Protein A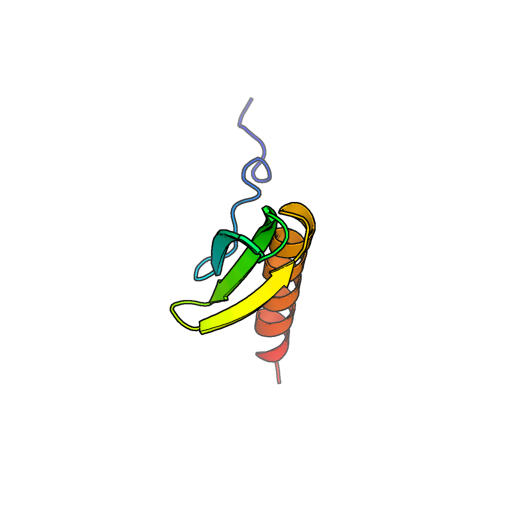F-A0A917JEC6-F1 (afdb_monomer)

Sequence (64 aa):
MQPLPWTKKSLPEGYRITTWKDAAGNDKYSVFWGDDRLMSFASKQDAFNYALLVHEQQQQGKHL

Solvent-accessible surface area (backbone atoms only — not comparable to full-atom values): 4024 Å² total; per-residue (Å²): 135,82,84,67,90,75,80,65,91,63,75,59,89,62,50,48,76,49,78,49,64,49,99,87,65,49,61,32,21,34,28,22,54,72,91,47,75,75,52,72,27,78,40,66,65,58,30,51,52,46,54,51,52,54,52,53,52,59,65,61,68,73,77,123

Radius of gyration: 14.25 Å; Cα contacts (8 Å, |Δi|>4): 76; chains: 1; bounding box: 34×20×48 Å

Foldseek 3Di:
DDDDPPPDLDQPPQKDWDWDADPVRQIKIWIDRNPRTDDIDSDPVVSSVVSVVVVVVVVVVVPD

pLDDT: mean 82.48, std 19.01, range [38.91, 97.5]

Mean predicted aligned error: 7.69 Å

Nearest PDB structures (foldseek):
  1f2l-assembly1_C  TM=4.284E-01  e=2.171E+00  Homo sapiens
  2w9j-assembly1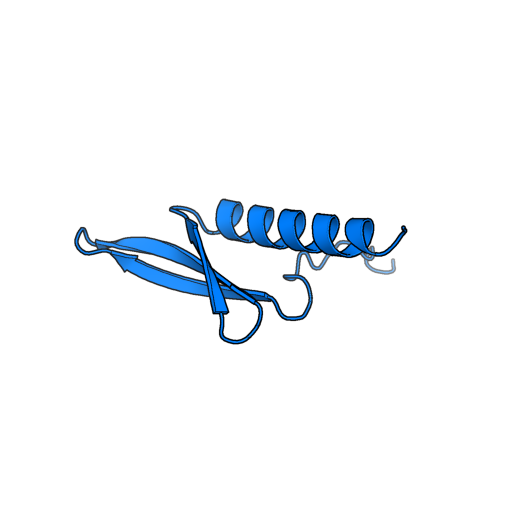_A  TM=3.984E-01  e=5.601E+00  Schizosaccharomyces pombe
  3f2k-assembly2_B  TM=5.337E-01  e=8.996E+00  Homo sapiens
  6lfm-assembly1_E  TM=3.100E-01  e=2.660E+00  Homo sapiens
  9asp-assembly1_B  TM=3.285E-01  e=3.487E+00  Homo sapiens

Structure (mmCIF, N/CA/C/O backbone):
data_AF-A0A917JEC6-F1
#
_entry.id   AF-A0A917JEC6-F1
#
loop_
_atom_site.group_PDB
_atom_site.id
_atom_site.type_symbol
_atom_site.label_atom_id
_atom_site.label_alt_id
_atom_site.label_comp_id
_atom_site.label_asym_id
_atom_site.label_entity_id
_atom_site.label_seq_id
_atom_site.pdbx_PDB_ins_code
_atom_site.Cartn_x
_atom_site.Cartn_y
_atom_site.Cartn_z
_atom_site.occupancy
_atom_site.B_iso_or_equiv
_atom_site.auth_seq_id
_atom_site.auth_comp_id
_atom_site.auth_asym_id
_atom_site.auth_atom_id
_atom_site.pdbx_PDB_model_num
ATOM 1 N N . MET A 1 1 ? 13.257 -3.938 33.028 1.00 42.59 1 MET A N 1
ATOM 2 C CA . MET A 1 1 ? 12.824 -2.858 32.116 1.00 42.59 1 MET A CA 1
ATOM 3 C C . MET A 1 1 ? 11.803 -3.453 31.160 1.00 42.59 1 MET A C 1
ATOM 5 O O . MET A 1 1 ? 12.155 -4.358 30.418 1.00 42.59 1 MET A O 1
ATOM 9 N N . GLN A 1 2 ? 10.534 -3.056 31.269 1.00 43.31 2 GLN A N 1
ATOM 10 C CA . GLN A 1 2 ? 9.476 -3.502 30.354 1.00 43.31 2 GLN A CA 1
ATOM 11 C C . GLN A 1 2 ? 9.635 -2.759 29.013 1.00 43.31 2 GLN A C 1
ATOM 13 O O . GLN A 1 2 ? 9.961 -1.570 29.040 1.00 43.31 2 GLN A O 1
ATOM 18 N N . PRO A 1 3 ? 9.466 -3.415 27.851 1.00 44.75 3 PRO A N 1
ATOM 19 C CA . PRO A 1 3 ? 9.560 -2.730 26.569 1.00 44.75 3 PRO A CA 1
ATOM 20 C C . PRO A 1 3 ? 8.425 -1.709 26.431 1.00 44.75 3 PRO A C 1
ATOM 22 O O . PRO A 1 3 ? 7.266 -2.000 26.719 1.00 44.75 3 PRO A O 1
ATOM 25 N N . LEU A 1 4 ? 8.779 -0.501 25.994 1.00 42.50 4 LEU A N 1
ATOM 26 C CA . LEU A 1 4 ? 7.841 0.584 25.733 1.00 42.50 4 LEU A CA 1
ATOM 27 C C . LEU A 1 4 ? 6.823 0.180 24.637 1.00 42.50 4 LEU A C 1
ATOM 29 O O . LEU A 1 4 ? 7.232 -0.409 23.627 1.00 42.50 4 LEU A O 1
ATOM 33 N N . PRO A 1 5 ? 5.527 0.532 24.778 1.00 51.84 5 PRO A N 1
ATOM 34 C CA . PRO A 1 5 ? 4.433 0.036 23.928 1.00 51.84 5 PRO A CA 1
ATOM 35 C C . PRO A 1 5 ? 4.487 0.485 22.453 1.00 51.84 5 PRO A C 1
ATOM 37 O O . PRO A 1 5 ? 3.728 -0.016 21.632 1.00 51.84 5 PRO A O 1
ATOM 40 N N . TRP A 1 6 ? 5.408 1.375 22.077 1.00 47.25 6 TRP A N 1
ATOM 41 C CA . TRP A 1 6 ? 5.552 1.909 20.711 1.00 47.25 6 TRP A CA 1
ATOM 42 C C . TRP A 1 6 ? 6.484 1.092 19.799 1.00 47.25 6 TRP A C 1
ATOM 44 O O . TRP A 1 6 ? 6.730 1.470 18.655 1.00 47.25 6 TRP A O 1
ATOM 54 N N . THR A 1 7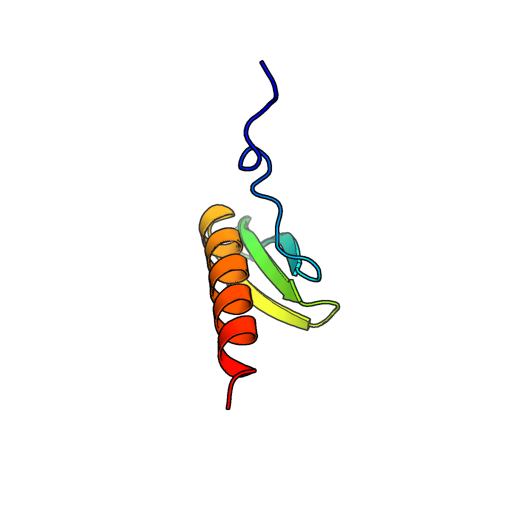 ? 7.025 -0.033 20.272 1.00 44.28 7 THR A N 1
ATOM 55 C CA . THR A 1 7 ? 8.023 -0.829 19.527 1.00 44.28 7 THR A CA 1
ATOM 56 C C . THR A 1 7 ? 7.448 -1.732 18.428 1.00 44.28 7 THR A C 1
ATOM 58 O O . THR A 1 7 ? 8.185 -2.495 17.807 1.00 44.28 7 THR A O 1
ATOM 61 N N . LYS A 1 8 ? 6.161 -1.601 18.092 1.00 46.47 8 LYS A N 1
ATOM 62 C CA . LYS A 1 8 ? 5.580 -2.187 16.878 1.00 46.47 8 LYS A CA 1
ATOM 63 C C . LYS A 1 8 ? 4.842 -1.106 16.094 1.00 46.47 8 LYS A C 1
ATOM 65 O O . LYS A 1 8 ? 3.642 -0.931 16.259 1.00 46.47 8 LYS A O 1
ATOM 70 N N . LYS A 1 9 ? 5.543 -0.410 15.192 1.00 59.84 9 LYS A N 1
ATOM 71 C CA . LYS A 1 9 ? 4.906 0.253 14.037 1.00 59.84 9 LYS A CA 1
ATOM 72 C C . LYS A 1 9 ? 4.365 -0.834 13.098 1.00 59.84 9 LYS A C 1
ATOM 74 O O . LYS A 1 9 ? 4.902 -1.066 12.020 1.00 59.84 9 LYS A O 1
ATOM 79 N N . SER A 1 10 ? 3.377 -1.592 13.559 1.00 74.38 10 SER A N 1
ATOM 80 C CA . SER A 1 10 ? 2.595 -2.484 12.713 1.00 74.38 10 SER A CA 1
ATOM 81 C C . SER A 1 10 ? 1.574 -1.654 11.947 1.00 74.38 10 SER A C 1
ATOM 83 O O . SER A 1 10 ? 1.159 -0.591 12.408 1.00 74.38 10 SER A O 1
ATOM 85 N N . LEU A 1 11 ? 1.188 -2.131 10.766 1.00 81.81 11 LEU A N 1
ATOM 86 C CA . LEU A 1 11 ? 0.050 -1.560 10.053 1.00 81.81 11 LEU A CA 1
ATOM 87 C C . LEU A 1 11 ? -1.205 -1.655 10.936 1.00 81.81 11 LEU A C 1
ATOM 89 O O . LEU A 1 11 ? -1.321 -2.627 11.691 1.00 81.81 11 LEU A O 1
ATOM 93 N N . PRO A 1 12 ? -2.129 -0.682 10.854 1.00 84.44 12 PRO A N 1
ATOM 94 C CA . PRO A 1 12 ? -3.427 -0.808 11.500 1.00 84.44 12 PRO A CA 1
ATOM 95 C C . PRO A 1 12 ? -4.156 -2.069 11.026 1.00 84.44 12 PRO A C 1
ATOM 97 O O . PRO A 1 12 ? -3.937 -2.547 9.910 1.00 84.44 12 PRO A O 1
ATOM 100 N N . GLU A 1 13 ? -5.031 -2.612 11.870 1.00 85.69 13 GLU A N 1
ATOM 101 C CA . GLU A 1 13 ? -5.806 -3.804 11.528 1.00 85.69 13 GLU A CA 1
ATOM 102 C C . GLU A 1 13 ? -6.630 -3.584 10.248 1.00 85.69 13 GLU A C 1
ATOM 104 O O . GLU A 1 13 ? -7.159 -2.497 10.008 1.00 85.69 13 GLU A O 1
ATOM 109 N N . GLY A 1 14 ? -6.692 -4.610 9.397 1.00 87.75 14 GLY A N 1
ATOM 110 C CA . GLY A 1 14 ? -7.369 -4.554 8.098 1.00 87.75 14 GLY A CA 1
ATOM 111 C C . GLY A 1 14 ? -6.521 -3.986 6.954 1.00 87.75 14 GLY A C 1
ATOM 112 O O . GLY A 1 14 ? -6.877 -4.193 5.792 1.00 87.75 14 GLY A O 1
ATOM 113 N N . TYR A 1 15 ? -5.381 -3.351 7.247 1.00 92.00 15 TYR A N 1
ATOM 114 C CA . TYR A 1 15 ? -4.470 -2.858 6.218 1.00 92.00 15 TYR A CA 1
ATOM 115 C C . TYR A 1 15 ? -3.397 -3.877 5.846 1.00 92.00 15 TYR A C 1
ATOM 117 O O . TYR A 1 15 ? -2.749 -4.485 6.700 1.00 92.00 15 TYR A O 1
ATOM 125 N N . ARG A 1 16 ? -3.128 -3.987 4.544 1.00 93.94 16 ARG A N 1
ATOM 126 C CA . ARG A 1 16 ? -1.980 -4.729 4.005 1.00 93.94 16 ARG A CA 1
ATOM 127 C C . ARG A 1 16 ? -1.220 -3.878 2.996 1.00 93.94 16 ARG A C 1
ATOM 129 O O . ARG A 1 16 ? -1.818 -3.107 2.248 1.00 93.94 16 ARG A O 1
ATOM 136 N N . ILE A 1 17 ? 0.101 -4.045 2.962 1.00 94.25 17 ILE A N 1
ATOM 137 C CA . ILE A 1 17 ? 0.962 -3.470 1.925 1.00 94.25 17 ILE A CA 1
ATOM 138 C C . ILE A 1 17 ? 1.594 -4.608 1.139 1.00 94.25 17 ILE A C 1
ATOM 140 O O . ILE A 1 17 ? 2.254 -5.467 1.722 1.00 94.25 17 I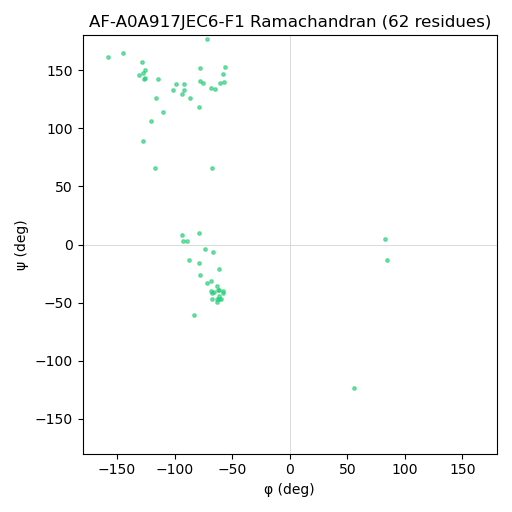LE A O 1
ATOM 144 N N . THR A 1 18 ? 1.432 -4.589 -0.180 1.00 95.25 18 THR A N 1
ATOM 145 C CA . THR A 1 18 ? 2.093 -5.537 -1.085 1.00 95.25 18 THR A CA 1
ATOM 146 C C . THR A 1 18 ? 3.083 -4.810 -1.981 1.00 95.25 18 THR A C 1
ATOM 148 O O . THR A 1 18 ? 2.782 -3.721 -2.476 1.00 95.25 18 THR A O 1
ATOM 151 N N . THR A 1 19 ? 4.223 -5.439 -2.253 1.00 96.12 19 THR A N 1
ATOM 152 C CA . THR A 1 19 ? 5.218 -4.926 -3.200 1.00 96.12 19 THR A CA 1
ATOM 153 C C . THR A 1 19 ? 5.068 -5.608 -4.557 1.00 96.12 19 THR A C 1
ATOM 155 O O . THR A 1 19 ? 4.885 -6.822 -4.619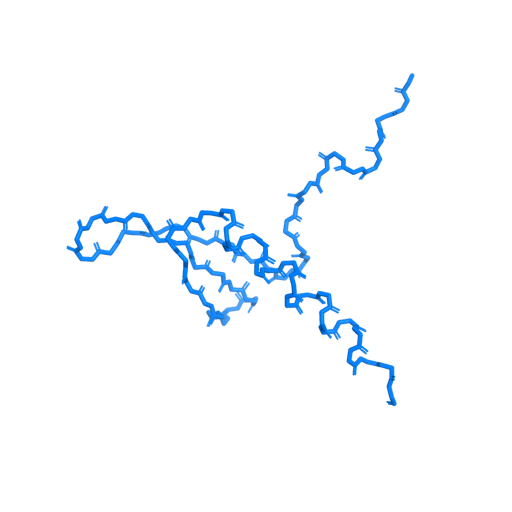 1.00 96.12 19 THR A O 1
ATOM 158 N N . TRP A 1 20 ? 5.168 -4.844 -5.638 1.00 94.31 20 TRP A N 1
ATOM 159 C CA . TRP A 1 20 ? 5.202 -5.334 -7.020 1.00 94.31 20 TRP A CA 1
ATOM 160 C C . TRP A 1 20 ? 6.123 -4.448 -7.864 1.00 94.31 20 TRP A C 1
ATOM 162 O O . TRP A 1 20 ? 6.491 -3.360 -7.430 1.00 94.31 20 TRP A O 1
ATOM 172 N N . LYS A 1 21 ? 6.515 -4.907 -9.055 1.00 96.62 21 LYS A N 1
ATOM 173 C CA . LYS A 1 21 ? 7.333 -4.123 -9.990 1.00 96.62 21 LYS A CA 1
ATOM 174 C C . LYS A 1 21 ? 6.471 -3.530 -11.094 1.00 96.62 21 LYS A C 1
ATOM 176 O O . LYS A 1 21 ? 5.666 -4.248 -11.683 1.00 96.62 21 LYS A O 1
ATOM 181 N N . ASP A 1 22 ? 6.646 -2.243 -11.379 1.00 95.19 22 ASP A N 1
ATOM 182 C CA . ASP A 1 22 ? 6.015 -1.611 -12.538 1.00 95.19 22 ASP A CA 1
ATOM 183 C C . ASP A 1 22 ? 6.657 -2.056 -13.864 1.00 95.19 22 ASP A C 1
ATOM 185 O O . ASP A 1 22 ? 7.632 -2.808 -13.888 1.00 95.19 22 ASP A O 1
ATOM 189 N N . ALA A 1 23 ? 6.107 -1.589 -14.988 1.00 96.25 23 ALA A N 1
ATOM 190 C CA . ALA A 1 23 ? 6.612 -1.924 -16.321 1.00 96.25 23 ALA A CA 1
ATOM 191 C C . ALA A 1 23 ? 8.064 -1.462 -16.566 1.00 96.25 23 ALA A C 1
ATOM 193 O O . ALA A 1 23 ? 8.734 -1.999 -17.443 1.00 96.25 23 ALA A O 1
ATOM 194 N N . ALA A 1 24 ? 8.554 -0.490 -15.792 1.00 96.00 24 ALA A N 1
ATOM 195 C CA . ALA A 1 24 ? 9.934 -0.018 -15.828 1.00 96.00 24 ALA A CA 1
ATOM 196 C C . ALA A 1 24 ? 10.838 -0.750 -14.811 1.00 96.00 24 ALA A C 1
ATOM 198 O O . ALA A 1 24 ? 12.018 -0.428 -14.694 1.00 96.00 24 ALA A O 1
ATOM 199 N N . GLY A 1 25 ? 10.309 -1.740 -14.082 1.00 96.31 25 GLY A N 1
ATOM 200 C CA . GLY A 1 25 ? 11.042 -2.541 -13.101 1.00 96.31 25 GLY A CA 1
ATOM 201 C C . GLY A 1 25 ? 11.188 -1.896 -11.718 1.00 96.31 25 GLY A C 1
ATOM 202 O O . GLY A 1 25 ? 11.843 -2.484 -10.846 1.00 96.31 25 GLY A O 1
ATOM 203 N N . ASN A 1 26 ? 10.575 -0.729 -11.490 1.00 95.69 26 ASN A N 1
ATOM 204 C CA . ASN A 1 26 ? 10.639 -0.035 -10.206 1.00 95.69 26 ASN A CA 1
ATOM 205 C C . ASN A 1 26 ? 9.695 -0.683 -9.200 1.00 95.69 26 ASN A C 1
ATOM 207 O O . ASN A 1 26 ? 8.557 -1.023 -9.531 1.00 95.69 26 ASN A O 1
ATOM 211 N N . ASP A 1 27 ? 10.140 -0.785 -7.950 1.00 96.62 27 ASP A N 1
ATOM 212 C CA . ASP A 1 27 ? 9.287 -1.282 -6.879 1.00 96.62 27 ASP A CA 1
ATOM 213 C C . ASP A 1 27 ? 8.159 -0.288 -6.580 1.00 96.62 27 ASP A C 1
ATOM 215 O O . ASP A 1 27 ? 8.358 0.925 -6.455 1.00 96.62 27 ASP A O 1
ATOM 219 N N . LYS A 1 28 ? 6.954 -0.830 -6.451 1.00 97.50 28 LYS A N 1
ATOM 220 C CA . LYS A 1 28 ? 5.732 -0.13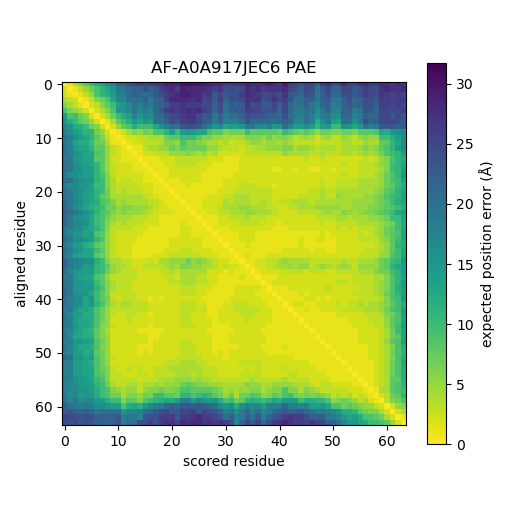8 -6.066 1.00 97.50 28 LYS A CA 1
ATOM 221 C C . LYS A 1 28 ? 5.113 -0.841 -4.877 1.00 97.50 28 LYS A C 1
ATOM 223 O O . LYS A 1 28 ? 5.131 -2.064 -4.774 1.00 97.50 28 LYS A O 1
ATOM 228 N N . TYR A 1 29 ? 4.538 -0.044 -3.992 1.00 96.88 29 TYR A N 1
ATOM 229 C CA . TYR A 1 29 ? 3.963 -0.492 -2.734 1.00 96.88 29 TYR A CA 1
ATOM 230 C C . TYR A 1 29 ? 2.489 -0.117 -2.722 1.00 96.88 29 TYR A C 1
ATOM 232 O O . TYR A 1 29 ? 2.151 1.060 -2.609 1.00 96.88 29 TYR A O 1
ATOM 240 N N . SER A 1 30 ? 1.613 -1.104 -2.883 1.00 97.00 30 SER A N 1
ATOM 241 C CA . SER A 1 30 ? 0.165 -0.897 -2.866 1.00 97.00 30 SER A CA 1
ATOM 242 C C . SER A 1 30 ? -0.393 -1.129 -1.473 1.00 97.00 30 SER A C 1
ATOM 244 O O . SER A 1 30 ? -0.129 -2.168 -0.872 1.00 97.00 30 SER A O 1
ATOM 246 N N . VAL A 1 31 ? -1.176 -0.168 -0.992 1.00 96.25 31 VAL A N 1
ATOM 247 C CA . VAL A 1 31 ? -1.940 -0.233 0.254 1.00 96.25 31 VAL A CA 1
ATOM 248 C C . VAL A 1 31 ? -3.332 -0.761 -0.061 1.00 96.25 31 VAL A C 1
ATOM 250 O O . VAL A 1 31 ? -3.986 -0.271 -0.985 1.00 96.25 31 VAL A O 1
ATOM 253 N N . PHE A 1 32 ? -3.794 -1.722 0.726 1.00 94.94 32 PHE A N 1
ATOM 254 C CA . PHE A 1 32 ? -5.150 -2.249 0.652 1.00 94.94 32 PHE A CA 1
ATOM 255 C C . PHE A 1 32 ? -5.818 -2.170 2.016 1.00 94.94 32 PHE A C 1
ATOM 257 O O . PHE A 1 32 ? -5.143 -2.319 3.038 1.00 94.94 32 PHE A O 1
ATOM 264 N N . TRP A 1 33 ? -7.138 -2.015 1.997 1.00 93.06 33 TRP A N 1
ATOM 265 C CA . TRP A 1 33 ? -8.026 -2.294 3.118 1.00 93.06 33 TRP A CA 1
ATOM 266 C C . TRP A 1 33 ? -8.844 -3.529 2.749 1.00 93.06 33 TRP A C 1
ATOM 268 O O . TRP A 1 33 ? -9.634 -3.482 1.809 1.00 93.06 33 TRP A O 1
AT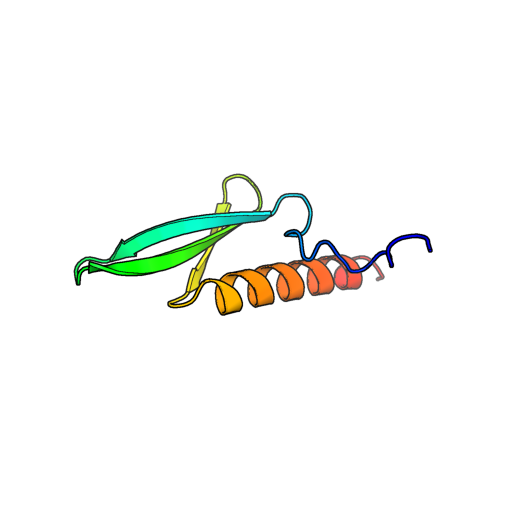OM 278 N N . GLY A 1 34 ? -8.653 -4.646 3.454 1.00 89.25 34 GLY A N 1
ATOM 279 C CA . GLY A 1 34 ? -9.241 -5.922 3.035 1.00 89.25 34 GLY A CA 1
ATOM 280 C C . GLY A 1 34 ? -8.825 -6.287 1.601 1.00 89.25 34 GLY A C 1
ATOM 281 O O . GLY A 1 34 ? -7.627 -6.334 1.283 1.00 89.25 34 GLY A O 1
ATOM 282 N N . ASP A 1 35 ? -9.810 -6.507 0.728 1.00 91.31 35 ASP A N 1
ATOM 283 C CA . ASP A 1 35 ? -9.586 -6.832 -0.685 1.00 91.31 35 ASP A CA 1
ATOM 284 C C . ASP A 1 35 ? -9.445 -5.605 -1.598 1.00 91.31 35 ASP A C 1
ATOM 286 O O . ASP A 1 35 ? -8.906 -5.724 -2.701 1.00 91.31 35 ASP A O 1
ATOM 290 N N . ASP A 1 36 ? -9.803 -4.415 -1.114 1.00 92.88 36 ASP A N 1
ATOM 291 C CA . ASP A 1 36 ? -9.810 -3.195 -1.914 1.00 92.88 36 ASP A CA 1
ATOM 292 C C . ASP A 1 36 ? -8.445 -2.509 -1.929 1.00 92.88 36 ASP A C 1
ATOM 294 O O . ASP A 1 36 ? -7.861 -2.181 -0.890 1.00 92.88 36 ASP A O 1
ATOM 298 N N . ARG A 1 37 ? -7.931 -2.244 -3.135 1.00 93.94 37 ARG A N 1
ATOM 299 C CA . ARG A 1 37 ? -6.702 -1.466 -3.319 1.00 93.94 37 ARG A CA 1
ATOM 300 C C . ARG A 1 37 ? -7.007 0.019 -3.180 1.00 93.94 37 ARG A C 1
ATOM 302 O O . ARG A 1 37 ? -7.699 0.582 -4.021 1.00 93.94 37 ARG A O 1
ATOM 309 N N . LEU A 1 38 ? -6.401 0.662 -2.189 1.00 93.69 38 LEU A N 1
ATOM 310 C CA . LEU A 1 38 ? -6.579 2.090 -1.939 1.00 93.69 38 LEU A CA 1
ATOM 311 C C . LEU A 1 38 ? -5.668 2.933 -2.836 1.00 93.69 38 LEU A C 1
ATOM 313 O O . LEU A 1 38 ? -6.131 3.736 -3.640 1.00 93.69 38 LEU A O 1
ATOM 317 N N . MET A 1 39 ? -4.350 2.748 -2.711 1.00 95.75 39 MET A N 1
ATOM 318 C CA . MET A 1 39 ? -3.358 3.575 -3.405 1.00 95.75 39 MET A CA 1
ATOM 319 C C . MET A 1 39 ? -2.019 2.847 -3.539 1.00 95.75 39 MET A C 1
ATOM 321 O O . MET A 1 39 ? -1.767 1.861 -2.850 1.00 95.75 39 MET A O 1
ATOM 325 N N . SER A 1 40 ? -1.161 3.304 -4.456 1.00 96.06 40 SER A N 1
ATOM 326 C CA . SER A 1 40 ? 0.186 2.756 -4.659 1.00 96.06 40 SER A CA 1
ATOM 327 C C . SER A 1 40 ? 1.246 3.848 -4.596 1.00 96.06 40 SER A C 1
ATOM 329 O O . SER A 1 40 ? 1.035 4.940 -5.114 1.00 96.06 40 SER A O 1
ATOM 331 N N . PHE A 1 41 ? 2.395 3.527 -4.005 1.00 96.38 41 PHE A N 1
ATOM 332 C CA . PHE A 1 41 ? 3.483 4.466 -3.738 1.00 96.38 41 PHE A CA 1
ATOM 333 C C . PHE A 1 41 ? 4.814 3.943 -4.274 1.00 96.38 41 PHE A C 1
ATOM 335 O O . PHE A 1 41 ? 4.995 2.738 -4.454 1.00 96.38 41 PHE A O 1
ATOM 342 N N . ALA A 1 42 ? 5.759 4.852 -4.516 1.00 95.44 42 ALA A N 1
ATOM 343 C CA . ALA A 1 42 ? 7.123 4.501 -4.912 1.00 95.44 42 ALA A CA 1
ATOM 344 C C . ALA A 1 42 ? 7.996 4.053 -3.724 1.00 95.44 42 ALA A C 1
ATOM 346 O O . ALA A 1 42 ? 9.041 3.446 -3.932 1.00 95.44 42 ALA A O 1
ATOM 347 N N . SER A 1 43 ? 7.574 4.321 -2.483 1.00 95.38 43 SER A N 1
ATOM 348 C CA . SER A 1 43 ? 8.292 3.904 -1.280 1.00 95.38 43 SER A CA 1
ATOM 349 C C . SER A 1 43 ? 7.381 3.150 -0.310 1.00 95.38 43 SER A C 1
ATOM 351 O O . SER A 1 43 ? 6.183 3.425 -0.190 1.00 95.38 43 SER A O 1
ATOM 353 N N . LYS A 1 44 ? 7.967 2.196 0.423 1.00 91.94 44 LYS A N 1
ATOM 354 C CA . LYS A 1 44 ? 7.263 1.460 1.482 1.00 91.94 44 LYS A CA 1
ATOM 355 C C . LYS A 1 44 ? 6.820 2.387 2.614 1.00 91.94 44 LYS A C 1
ATOM 357 O O . LYS A 1 44 ? 5.768 2.164 3.206 1.00 91.94 44 LYS A O 1
ATOM 362 N N . GLN A 1 45 ? 7.629 3.402 2.921 1.00 93.88 45 GLN A N 1
ATOM 363 C CA . GLN A 1 45 ? 7.358 4.329 4.015 1.00 93.88 45 GLN A CA 1
ATOM 364 C C . GLN A 1 45 ? 6.146 5.211 3.708 1.00 93.88 45 GLN A C 1
ATOM 366 O O . GLN A 1 45 ? 5.318 5.405 4.592 1.00 93.88 45 GLN A O 1
ATOM 371 N N . ASP A 1 46 ? 5.993 5.673 2.467 1.00 94.94 46 ASP A N 1
ATOM 372 C CA . ASP A 1 46 ? 4.831 6.477 2.070 1.00 94.94 46 ASP A CA 1
ATOM 373 C C . ASP A 1 46 ? 3.549 5.646 2.098 1.00 94.94 46 ASP A C 1
ATOM 375 O O . ASP A 1 46 ? 2.540 6.093 2.637 1.00 94.94 46 ASP A O 1
ATOM 379 N N . ALA A 1 47 ? 3.609 4.398 1.619 1.00 95.06 47 ALA A N 1
ATOM 380 C CA . ALA A 1 47 ? 2.497 3.456 1.729 1.00 95.06 47 ALA A CA 1
ATOM 381 C C . ALA A 1 47 ? 2.088 3.219 3.194 1.00 95.06 47 ALA A C 1
ATOM 383 O O . ALA A 1 47 ? 0.902 3.190 3.522 1.00 95.06 47 ALA A O 1
ATOM 384 N N . PHE A 1 48 ? 3.069 3.093 4.090 1.00 93.62 48 PHE A N 1
ATOM 385 C CA . PHE A 1 48 ? 2.820 2.929 5.519 1.00 93.62 48 PHE A CA 1
ATOM 386 C C . PHE A 1 48 ? 2.213 4.186 6.155 1.00 93.62 48 PHE A C 1
ATOM 388 O O . PHE A 1 48 ? 1.212 4.093 6.861 1.00 93.62 48 PHE A O 1
ATOM 395 N N . ASN A 1 49 ? 2.779 5.361 5.876 1.00 93.94 49 ASN A N 1
ATOM 396 C CA . ASN A 1 49 ? 2.275 6.638 6.382 1.00 93.94 49 ASN A CA 1
ATOM 397 C C . ASN A 1 49 ? 0.847 6.909 5.891 1.00 93.94 49 ASN A C 1
ATOM 399 O O . ASN A 1 49 ? 0.014 7.378 6.661 1.00 93.94 49 ASN A O 1
ATOM 403 N N . TYR A 1 50 ? 0.548 6.569 4.636 1.00 93.81 50 TYR A N 1
ATOM 404 C CA . TYR A 1 50 ? -0.799 6.670 4.089 1.00 93.81 50 TYR A CA 1
ATOM 405 C C . TYR A 1 50 ? -1.783 5.750 4.817 1.00 93.81 50 TYR A C 1
ATOM 407 O O . TYR A 1 50 ? -2.848 6.205 5.218 1.00 93.81 50 TYR A O 1
ATOM 415 N N . ALA A 1 51 ? -1.426 4.481 5.046 1.00 92.88 51 ALA A N 1
ATOM 416 C CA . ALA A 1 51 ? -2.280 3.554 5.793 1.00 92.88 51 ALA A CA 1
ATOM 417 C C . ALA A 1 51 ? -2.602 4.070 7.209 1.00 92.88 51 ALA A C 1
ATOM 419 O O . ALA A 1 51 ? -3.745 3.971 7.650 1.00 92.88 51 ALA A O 1
ATOM 420 N N . LEU A 1 52 ? -1.619 4.664 7.899 1.00 91.50 52 LEU A N 1
ATOM 421 C CA . LEU A 1 52 ? -1.837 5.311 9.197 1.00 91.50 52 LEU A CA 1
ATOM 422 C C . LEU A 1 52 ? -2.786 6.509 9.091 1.00 91.50 52 LEU A C 1
ATOM 424 O O . LEU A 1 52 ? -3.758 6.579 9.836 1.00 91.50 52 LEU A O 1
ATOM 428 N N . LEU A 1 53 ? -2.535 7.413 8.141 1.00 91.00 53 LEU A N 1
ATOM 429 C CA . LEU A 1 53 ? -3.338 8.620 7.950 1.00 91.00 53 LEU A CA 1
ATOM 430 C C . LEU A 1 53 ? -4.805 8.286 7.647 1.00 91.00 53 LEU A C 1
ATOM 432 O O . LEU A 1 53 ? -5.709 8.867 8.245 1.00 91.00 53 LEU A O 1
ATOM 436 N N . VAL A 1 54 ? -5.050 7.341 6.734 1.00 89.06 54 VAL A N 1
ATOM 437 C CA . VAL A 1 54 ? -6.415 6.926 6.376 1.00 89.06 54 VAL A CA 1
ATOM 438 C C . VAL A 1 54 ? -7.099 6.256 7.566 1.00 89.06 54 VAL A C 1
ATOM 440 O O . VAL A 1 54 ? -8.272 6.523 7.823 1.00 89.06 54 VAL A O 1
ATOM 443 N N . HIS A 1 55 ? -6.383 5.422 8.326 1.00 88.62 55 HIS A N 1
ATOM 444 C CA . HIS A 1 55 ? -6.935 4.801 9.526 1.00 88.62 55 HIS A CA 1
ATOM 445 C C . HIS A 1 55 ? -7.341 5.845 10.576 1.00 88.62 55 HIS A C 1
ATOM 447 O O . HIS A 1 55 ? -8.460 5.785 11.083 1.00 88.62 55 HIS A O 1
ATOM 453 N N . GLU A 1 56 ? -6.481 6.825 10.865 1.00 87.25 56 GLU A N 1
ATOM 454 C CA . GLU A 1 56 ? -6.777 7.898 11.824 1.00 87.25 56 GLU A CA 1
ATOM 455 C C . GLU A 1 56 ? -7.988 8.742 11.399 1.00 87.25 56 GLU A C 1
ATOM 457 O O . GLU A 1 56 ? -8.877 8.993 12.217 1.00 87.25 56 GLU A O 1
ATOM 462 N N . GLN A 1 57 ? -8.080 9.122 10.120 1.00 82.81 57 GLN A N 1
ATOM 463 C CA . GLN A 1 57 ? -9.219 9.896 9.606 1.00 82.81 57 GLN A CA 1
ATOM 464 C C . GLN A 1 57 ? -10.548 9.139 9.731 1.00 82.81 57 GLN A C 1
ATOM 466 O O . GLN A 1 57 ? -11.567 9.731 10.089 1.00 82.81 57 GLN A O 1
ATOM 471 N N . GLN A 1 58 ? -10.553 7.826 9.490 1.00 79.94 58 GLN A N 1
ATOM 472 C CA . GLN A 1 58 ? -11.769 7.020 9.625 1.00 79.94 58 GLN A CA 1
ATOM 473 C C . GLN A 1 58 ? -12.243 6.871 11.076 1.00 79.94 58 GLN A C 1
ATOM 475 O O . GLN A 1 58 ? -13.447 6.782 11.316 1.00 79.94 58 GLN A O 1
ATOM 480 N N . GLN A 1 59 ? -11.326 6.864 12.047 1.00 72.94 59 GLN A N 1
ATOM 481 C CA . GLN A 1 59 ? -11.688 6.827 13.469 1.00 72.94 59 GLN A CA 1
ATOM 482 C C . GLN A 1 59 ? -12.276 8.166 13.940 1.00 72.94 59 GLN A C 1
ATOM 484 O O . GLN A 1 59 ? -13.185 8.182 14.769 1.00 72.94 59 GLN A O 1
ATOM 489 N N . GLN A 1 60 ? -11.811 9.290 13.385 1.00 64.44 60 GLN A N 1
ATOM 490 C CA . GLN A 1 60 ? -12.311 10.625 13.737 1.00 64.44 60 GLN A CA 1
ATOM 491 C C . GLN A 1 60 ? -13.658 10.963 13.074 1.00 64.44 60 GLN A C 1
ATOM 493 O O . GLN A 1 60 ? -14.448 11.708 13.645 1.00 64.44 60 GLN A O 1
ATOM 498 N N . GLY A 1 61 ? -13.977 10.365 11.920 1.00 55.62 61 GLY A N 1
ATOM 499 C CA . GLY A 1 61 ? -15.261 10.553 11.230 1.00 55.62 61 GLY A CA 1
ATOM 500 C C . GLY A 1 61 ? -16.475 9.856 11.867 1.00 55.62 61 GLY A C 1
ATOM 501 O O . GLY A 1 61 ? -17.588 10.033 11.382 1.00 55.62 61 GLY A O 1
ATOM 502 N N . LYS A 1 62 ? -16.293 9.066 12.936 1.00 51.03 62 LYS A N 1
ATOM 503 C CA . LYS A 1 62 ? -17.376 8.357 13.654 1.00 51.03 62 LYS A CA 1
ATOM 504 C C . LYS A 1 62 ? -17.956 9.116 14.859 1.00 51.03 62 LYS A C 1
ATOM 506 O O . LYS A 1 62 ? -18.744 8.541 15.604 1.00 51.03 62 LYS A O 1
ATOM 511 N N . HIS A 1 63 ? -17.574 10.375 15.062 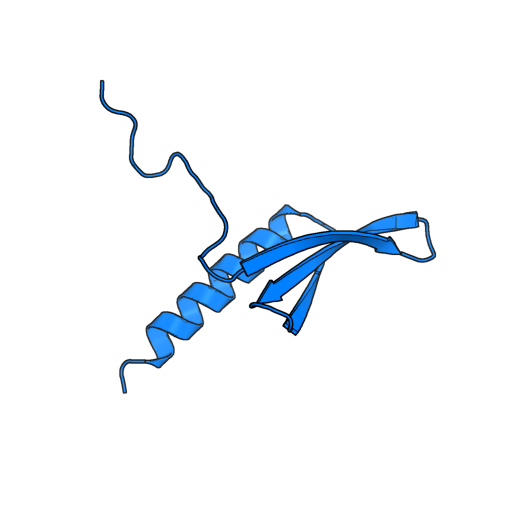1.00 44.12 63 HIS A N 1
ATOM 512 C CA . HIS A 1 63 ? -18.088 11.234 16.136 1.00 44.12 63 HIS A CA 1
ATOM 513 C C . HIS A 1 63 ? -18.839 12.449 15.560 1.00 44.12 63 HIS A C 1
ATOM 515 O O . HIS A 1 63 ? -18.397 13.585 15.710 1.00 44.12 63 HIS A O 1
ATOM 521 N N . LEU A 1 64 ? -19.965 12.204 14.885 1.00 38.91 64 LEU A N 1
ATOM 522 C CA . LEU A 1 64 ? -21.030 13.189 14.652 1.00 38.91 64 LEU A CA 1
ATOM 523 C C . LEU A 1 64 ? -22.388 12.497 14.776 1.00 38.91 64 LEU A C 1
ATOM 525 O O . LEU A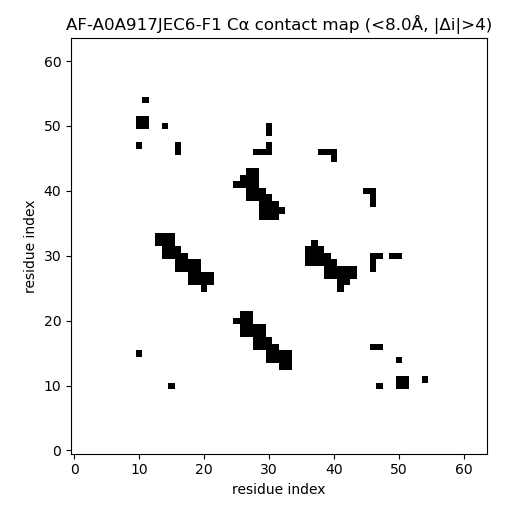 1 64 ? -22.532 11.402 14.187 1.00 38.91 64 LEU A O 1
#

Organism: NCBI:txid2005073

Secondary structure (DSSP, 8-state):
-PPPTTS--PPPTTEEEEEEE-TTS-EEEEEEETTEEEEEESSHHHHHHHHHHHHHHHHHTT--